Protein AF-A0A3B0TDI4-F1 (afdb_monomer)

Organism: NCBI:txid652676

Solvent-accessible surface area (backbone atoms only — not comparable to full-atom values): 3874 Å² total; per-residue (Å²): 140,88,87,86,88,83,91,75,61,97,85,60,64,72,76,59,50,74,75,36,72,67,47,52,55,50,26,60,71,48,39,86,84,47,67,53,45,99,84,30,44,68,69,80,79,89,78,81,86,84,81,86,84,135

InterPro domains:
  IPR008000 Rhamnose/fucose mutarotase [PF05336] (2-52)
  IPR011008 Dimeric alpha-beta barrel [SSF54909] (1-52)

Foldseek 3Di:
DDDDDDDDDPPDDVVVVVVDPVVLVVLVVCQVPACADPSSHGDDDDDDDPDDDD

Sequence (54 aa):
MLFAVQKLTDSNTADQLLQTDIIRKWWDFMSDFMEVNPDNSPVVVELKEVFYQY

Structure (mmCIF, N/CA/C/O backbone):
data_AF-A0A3B0TDI4-F1
#
_entry.id   AF-A0A3B0TDI4-F1
#
loop_
_atom_site.group_PDB
_atom_site.id
_atom_site.type_symbol
_atom_site.label_atom_id
_atom_site.label_alt_id
_atom_site.label_comp_id
_atom_site.label_asym_id
_atom_site.label_entity_id
_atom_site.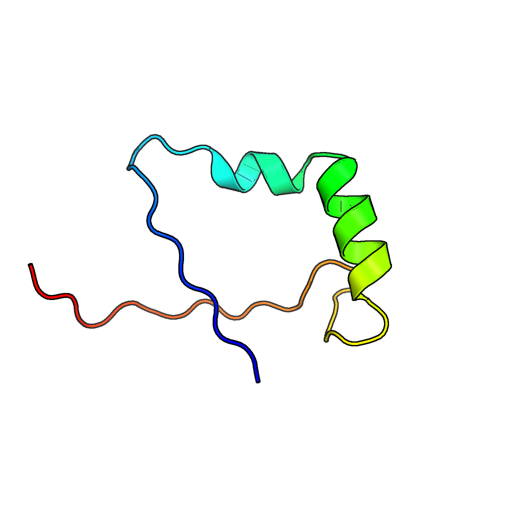label_seq_id
_atom_site.pdbx_PDB_ins_code
_atom_site.Cartn_x
_atom_site.Cartn_y
_atom_site.Cartn_z
_atom_site.occupancy
_atom_site.B_iso_or_equiv
_atom_site.auth_seq_id
_atom_site.auth_comp_id
_atom_site.auth_asym_id
_atom_site.auth_atom_id
_atom_site.pdbx_PDB_model_num
ATOM 1 N N . MET A 1 1 ? 2.924 -16.370 -3.431 1.00 86.38 1 MET A N 1
ATOM 2 C CA . MET A 1 1 ? 1.704 -15.880 -2.757 1.00 86.38 1 MET A CA 1
ATOM 3 C C . MET A 1 1 ? 2.129 -14.991 -1.605 1.00 86.38 1 MET A C 1
ATOM 5 O O . MET A 1 1 ? 2.951 -15.427 -0.808 1.00 86.38 1 MET A O 1
ATOM 9 N N . LEU A 1 2 ? 1.628 -13.756 -1.570 1.00 94.56 2 LEU A N 1
ATOM 10 C CA . LEU A 1 2 ? 1.966 -12.742 -0.569 1.00 94.56 2 LEU A CA 1
ATOM 11 C C . LEU A 1 2 ? 0.689 -12.304 0.155 1.00 94.56 2 LEU A C 1
ATOM 13 O O . LEU A 1 2 ? -0.371 -12.254 -0.462 1.00 94.56 2 LEU A O 1
ATOM 17 N N . PHE A 1 3 ? 0.802 -11.991 1.446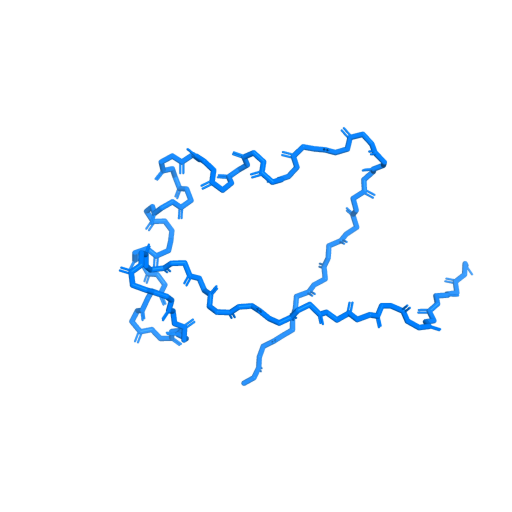 1.00 96.69 3 PHE A N 1
ATOM 18 C CA . PHE A 1 3 ? -0.292 -11.479 2.274 1.00 96.69 3 PHE A CA 1
ATOM 19 C C . PHE A 1 3 ? 0.129 -10.154 2.899 1.00 96.69 3 PHE A C 1
ATOM 21 O O . PHE A 1 3 ? 1.245 -10.040 3.407 1.00 96.69 3 PHE A O 1
ATOM 28 N N . ALA A 1 4 ? -0.770 -9.174 2.880 1.00 95.00 4 ALA A N 1
ATOM 29 C CA . ALA A 1 4 ? -0.568 -7.869 3.489 1.00 95.00 4 ALA A CA 1
ATOM 30 C C . ALA A 1 4 ? -1.683 -7.594 4.502 1.00 95.00 4 ALA A C 1
ATOM 32 O O . ALA A 1 4 ? -2.844 -7.918 4.261 1.00 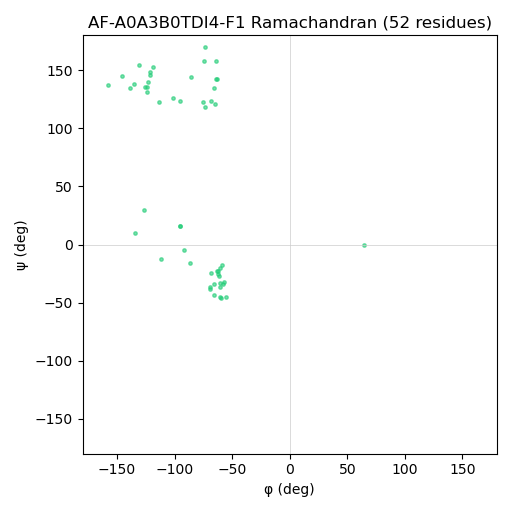95.00 4 ALA A O 1
ATOM 33 N N . VAL A 1 5 ? -1.319 -6.997 5.637 1.00 95.75 5 VAL A N 1
ATOM 34 C CA . VAL A 1 5 ? -2.249 -6.548 6.677 1.00 95.75 5 VAL A CA 1
ATOM 35 C C . VAL A 1 5 ? -1.770 -5.191 7.169 1.00 95.75 5 VAL A C 1
ATOM 37 O O . VAL A 1 5 ? -0.585 -5.012 7.447 1.00 95.75 5 VAL A O 1
ATOM 40 N N . GLN A 1 6 ? -2.695 -4.250 7.311 1.00 94.69 6 GLN A N 1
ATOM 41 C CA . GLN A 1 6 ? -2.445 -2.942 7.901 1.00 94.69 6 GLN A CA 1
ATOM 42 C C . GLN A 1 6 ? -3.578 -2.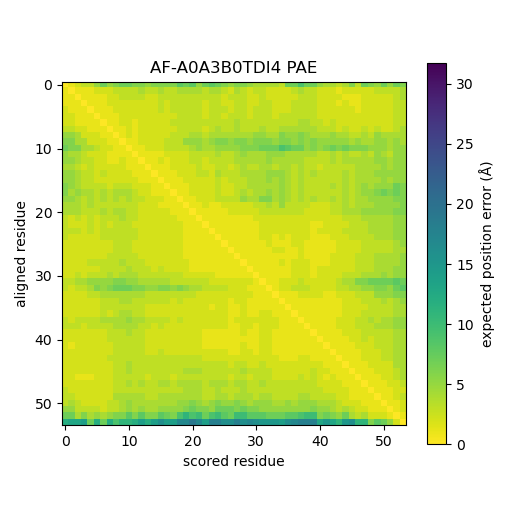604 8.866 1.00 94.69 6 GLN A C 1
ATOM 44 O O . GLN A 1 6 ? -4.742 -2.863 8.572 1.00 94.69 6 GLN A O 1
ATOM 49 N N . LYS A 1 7 ? -3.243 -2.035 10.026 1.00 94.31 7 LYS A N 1
ATOM 50 C CA . LYS A 1 7 ? -4.234 -1.458 10.939 1.00 94.31 7 LYS A CA 1
ATOM 51 C C . LYS A 1 7 ? -4.322 0.029 10.652 1.00 94.31 7 LYS A C 1
ATOM 53 O O . LYS A 1 7 ? -3.312 0.727 10.722 1.00 94.31 7 LYS A O 1
ATOM 58 N N . LEU A 1 8 ? -5.517 0.497 10.336 1.00 94.81 8 LEU A N 1
ATOM 59 C CA . LEU A 1 8 ? -5.782 1.889 10.015 1.00 94.81 8 LEU A CA 1
ATOM 60 C C . LEU A 1 8 ? -6.813 2.450 10.988 1.00 94.81 8 LEU A C 1
ATOM 62 O O . LEU A 1 8 ? -7.683 1.729 11.466 1.00 94.81 8 LEU A O 1
ATOM 66 N N . THR A 1 9 ? -6.708 3.740 11.289 1.00 96.75 9 THR A N 1
ATOM 67 C CA . THR A 1 9 ? -7.753 4.463 12.021 1.00 96.75 9 THR A CA 1
ATOM 68 C C . THR A 1 9 ? -8.955 4.730 11.116 1.00 96.75 9 THR A C 1
ATOM 70 O O . THR A 1 9 ? -8.792 4.838 9.902 1.00 96.75 9 THR A O 1
ATOM 73 N N . ASP A 1 10 ? -10.137 4.955 11.688 1.00 93.50 10 ASP A N 1
ATOM 74 C CA . ASP A 1 10 ? -11.351 5.268 10.911 1.00 93.50 10 ASP A CA 1
ATOM 75 C C . ASP A 1 10 ? -11.188 6.507 10.011 1.00 93.50 10 ASP A C 1
ATOM 77 O O . ASP A 1 10 ? -11.747 6.575 8.922 1.00 93.50 10 ASP A O 1
ATOM 81 N N . SER A 1 11 ? -10.380 7.481 10.442 1.00 95.88 11 SER A N 1
ATOM 82 C CA . SER A 1 11 ? -10.076 8.718 9.709 1.00 95.88 11 SER A CA 1
ATOM 83 C C . SER A 1 11 ? -8.792 8.657 8.873 1.00 95.88 11 SER A C 1
ATOM 85 O O . SER A 1 11 ? -8.237 9.699 8.519 1.00 95.88 11 SER A O 1
ATOM 87 N N . ASN A 1 12 ? -8.261 7.461 8.606 1.00 96.75 12 ASN A N 1
ATOM 88 C CA . ASN A 1 12 ? -7.038 7.331 7.820 1.00 96.75 12 ASN A CA 1
ATOM 89 C C . ASN A 1 12 ? -7.230 7.828 6.373 1.00 96.75 12 ASN A C 1
ATOM 91 O O . ASN A 1 12 ? -8.336 7.852 5.840 1.00 96.75 12 ASN A O 1
ATOM 95 N N . THR A 1 13 ? -6.120 8.173 5.724 1.00 95.44 13 THR A N 1
ATOM 96 C CA . THR A 1 13 ? -6.086 8.608 4.322 1.00 95.44 13 THR A CA 1
ATOM 97 C C . THR A 1 13 ? -5.085 7.799 3.494 1.00 95.44 13 THR A C 1
ATOM 99 O O . THR A 1 13 ? -4.510 8.316 2.537 1.00 95.44 13 THR A O 1
ATOM 102 N N . ALA A 1 14 ? -4.842 6.534 3.861 1.00 93.38 14 ALA A N 1
ATOM 103 C CA . ALA A 1 14 ? -3.803 5.705 3.243 1.00 93.38 14 ALA A CA 1
ATOM 104 C C . ALA A 1 14 ? -3.988 5.558 1.722 1.00 93.38 14 ALA A C 1
ATOM 106 O O . ALA A 1 14 ? -3.006 5.585 0.985 1.00 93.38 14 ALA A O 1
ATOM 107 N N . ASP A 1 15 ? -5.230 5.527 1.238 1.00 91.50 15 ASP A N 1
ATOM 108 C CA . ASP A 1 15 ? -5.541 5.443 -0.195 1.00 91.50 15 ASP A CA 1
ATOM 109 C C . ASP A 1 15 ? -5.028 6.648 -0.999 1.00 91.50 15 ASP A C 1
ATOM 111 O O . ASP A 1 15 ? -4.770 6.543 -2.198 1.00 91.50 15 ASP A O 1
ATOM 115 N N . GLN A 1 16 ? -4.806 7.798 -0.352 1.00 94.31 16 GLN A N 1
ATOM 116 C CA . GLN A 1 16 ? -4.215 8.966 -1.011 1.00 94.31 16 GLN A CA 1
ATOM 117 C C . GLN A 1 16 ? -2.749 8.731 -1.390 1.00 94.31 16 GLN A C 1
ATOM 119 O O . GLN A 1 16 ? -2.261 9.347 -2.337 1.00 94.31 16 GLN A O 1
ATOM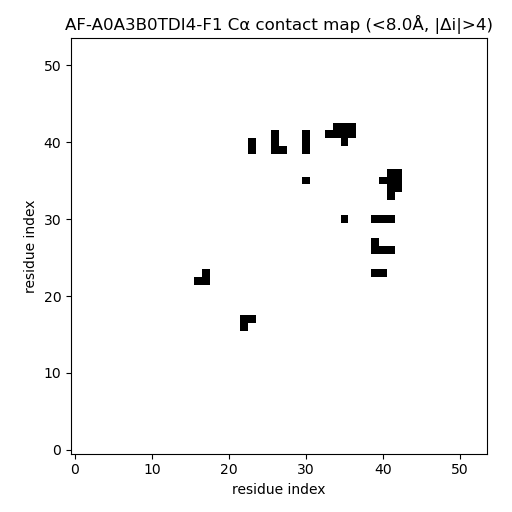 124 N N . LEU A 1 17 ? -2.047 7.820 -0.703 1.00 90.75 17 LEU A N 1
ATOM 125 C CA . LEU A 1 17 ? -0.664 7.470 -1.037 1.00 90.75 17 LEU A CA 1
ATOM 126 C C . LEU A 1 17 ? -0.562 6.905 -2.455 1.00 90.75 17 LEU A C 1
ATOM 128 O O . LEU A 1 17 ? 0.409 7.199 -3.151 1.00 90.75 17 LEU A O 1
ATOM 132 N N . LEU A 1 18 ? -1.590 6.185 -2.913 1.00 89.94 18 LEU A N 1
ATOM 133 C CA . LEU A 1 18 ? -1.666 5.601 -4.257 1.00 89.94 18 LEU A CA 1
ATOM 134 C C . LEU A 1 18 ? -1.599 6.662 -5.371 1.00 89.94 18 LEU A C 1
ATOM 136 O O . LEU A 1 18 ? -1.247 6.349 -6.504 1.00 89.94 18 LEU A O 1
ATOM 140 N N . GLN A 1 19 ? -1.901 7.925 -5.052 1.00 90.88 19 GLN A N 1
ATOM 141 C CA . GLN A 1 19 ? -1.861 9.047 -5.996 1.00 90.88 19 GLN A CA 1
ATOM 142 C C . GLN A 1 19 ? -0.512 9.774 -6.027 1.00 90.88 19 GLN A C 1
ATOM 144 O O . GLN A 1 19 ? -0.324 10.694 -6.821 1.00 90.88 19 GLN A O 1
ATOM 149 N N . THR A 1 20 ? 0.427 9.397 -5.161 1.00 95.44 20 THR A N 1
ATOM 150 C CA . THR A 1 20 ? 1.725 10.068 -5.064 1.00 95.44 20 THR A CA 1
ATOM 151 C C . THR A 1 20 ? 2.724 9.504 -6.072 1.00 95.44 20 THR A C 1
ATOM 153 O O . THR A 1 20 ? 2.795 8.295 -6.302 1.00 95.44 20 THR A O 1
ATOM 156 N N . ASP A 1 21 ? 3.576 10.369 -6.625 1.00 96.19 21 ASP A N 1
ATOM 157 C CA . ASP A 1 21 ? 4.614 9.945 -7.576 1.00 96.19 21 ASP A CA 1
ATOM 158 C C . ASP A 1 21 ? 5.628 8.972 -6.958 1.00 96.19 21 ASP A C 1
ATOM 160 O O . ASP A 1 21 ? 6.248 8.180 -7.668 1.00 96.19 21 ASP A O 1
ATOM 164 N N . ILE A 1 22 ? 5.813 9.013 -5.633 1.00 96.81 22 ILE A N 1
ATOM 165 C CA . ILE A 1 22 ? 6.733 8.106 -4.945 1.00 96.81 22 ILE A CA 1
ATOM 166 C C . ILE A 1 22 ? 6.219 6.662 -4.943 1.00 96.81 22 ILE A C 1
ATOM 168 O O . ILE A 1 22 ? 7.019 5.746 -5.119 1.00 96.81 22 ILE A O 1
ATOM 172 N N . ILE A 1 23 ? 4.904 6.449 -4.822 1.00 96.31 23 ILE A N 1
ATOM 173 C CA . ILE A 1 23 ? 4.321 5.104 -4.891 1.00 96.31 23 ILE A CA 1
ATOM 174 C C . ILE A 1 23 ? 4.423 4.534 -6.304 1.00 96.31 23 ILE A C 1
ATOM 176 O O . ILE A 1 23 ? 4.781 3.369 -6.449 1.00 96.31 23 ILE A O 1
ATOM 180 N N . ARG A 1 24 ? 4.232 5.353 -7.345 1.00 95.06 24 ARG A N 1
ATOM 181 C CA . ARG A 1 24 ? 4.443 4.910 -8.735 1.00 95.06 24 ARG A CA 1
ATOM 182 C C . ARG A 1 24 ? 5.883 4.455 -8.978 1.00 95.06 24 ARG A C 1
ATOM 184 O O . ARG A 1 24 ? 6.099 3.364 -9.485 1.00 95.06 24 ARG A O 1
ATOM 191 N N . LYS A 1 25 ? 6.872 5.225 -8.507 1.00 97.06 25 LYS A N 1
ATOM 192 C CA . LYS A 1 25 ? 8.293 4.829 -8.585 1.00 97.06 25 LYS A CA 1
ATOM 193 C C . LYS A 1 25 ? 8.586 3.532 -7.833 1.00 97.06 25 LYS A C 1
ATOM 195 O O . LYS A 1 25 ? 9.426 2.746 -8.262 1.00 97.06 25 LYS A O 1
ATOM 200 N N . TRP A 1 26 ? 7.927 3.324 -6.694 1.00 97.19 26 TRP A N 1
ATOM 201 C CA . TRP A 1 26 ? 8.046 2.081 -5.942 1.00 97.19 26 TRP A CA 1
ATOM 202 C C . TRP A 1 26 ? 7.459 0.898 -6.720 1.00 97.19 26 TRP A C 1
ATOM 204 O O . TRP A 1 26 ? 8.094 -0.147 -6.801 1.00 97.19 26 TRP A O 1
ATOM 214 N N . TRP A 1 27 ? 6.291 1.062 -7.339 1.00 97.00 27 TRP A N 1
ATOM 215 C CA . TRP A 1 27 ? 5.691 0.049 -8.208 1.00 97.00 27 TRP A CA 1
ATOM 216 C C . TRP A 1 27 ? 6.573 -0.307 -9.400 1.00 97.00 27 TRP A C 1
ATOM 218 O O . TRP A 1 27 ? 6.822 -1.488 -9.623 1.00 97.00 27 TRP A O 1
ATOM 228 N N . ASP A 1 28 ? 7.124 0.695 -10.088 1.00 97.25 28 ASP A N 1
ATOM 229 C CA . ASP A 1 28 ? 8.054 0.483 -11.201 1.00 97.25 28 ASP A CA 1
ATOM 230 C C . ASP A 1 28 ? 9.240 -0.391 -10.771 1.00 97.25 28 ASP A C 1
ATOM 232 O O . ASP A 1 28 ? 9.579 -1.359 -11.447 1.00 97.25 28 ASP A O 1
ATOM 236 N N . PHE A 1 29 ? 9.816 -0.107 -9.598 1.00 97.50 29 PHE A N 1
ATOM 237 C CA . PHE A 1 29 ? 10.932 -0.875 -9.041 1.00 97.50 29 PHE A CA 1
ATOM 238 C C . PHE A 1 29 ? 10.557 -2.320 -8.667 1.00 97.50 29 PHE A C 1
ATOM 240 O O . PHE A 1 29 ? 11.383 -3.222 -8.773 1.00 97.50 29 PHE A O 1
ATOM 247 N N . MET A 1 30 ? 9.326 -2.548 -8.211 1.00 96.75 30 MET A N 1
ATOM 248 C CA . MET A 1 30 ? 8.859 -3.861 -7.747 1.00 96.75 30 MET A CA 1
ATOM 249 C C . MET A 1 30 ? 8.305 -4.741 -8.880 1.00 96.75 30 MET A C 1
ATOM 251 O O . MET A 1 30 ? 8.144 -5.948 -8.686 1.00 96.75 30 MET A O 1
ATOM 255 N N . SER A 1 31 ? 7.994 -4.153 -10.040 1.00 97.25 31 SER A N 1
ATOM 256 C CA . SER A 1 31 ? 7.273 -4.815 -11.137 1.00 97.25 31 SER A CA 1
ATOM 257 C C . SER A 1 31 ? 7.995 -6.033 -11.725 1.00 97.25 31 SER A C 1
ATOM 259 O O . SER A 1 31 ? 7.339 -6.977 -12.156 1.00 97.25 31 SER A O 1
ATOM 261 N N . ASP A 1 32 ? 9.327 -6.079 -11.646 1.00 96.56 32 ASP A N 1
ATOM 262 C CA . ASP A 1 32 ? 10.145 -7.181 -1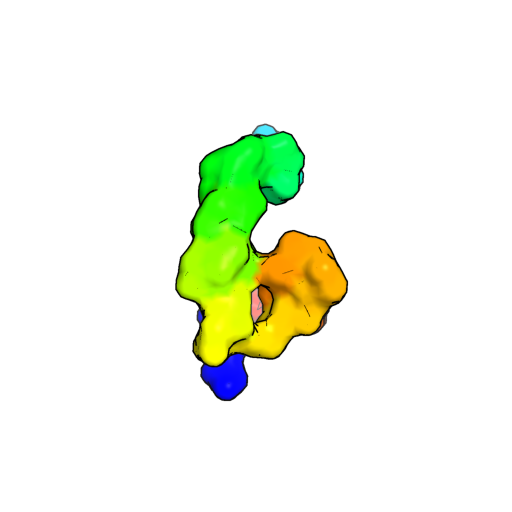2.172 1.00 96.56 32 ASP A CA 1
ATOM 263 C C . ASP A 1 32 ? 9.886 -8.542 -11.493 1.00 96.56 32 ASP A C 1
ATOM 265 O O . ASP A 1 32 ? 10.198 -9.590 -12.063 1.00 96.56 32 ASP A O 1
ATOM 269 N N . PHE A 1 33 ? 9.354 -8.555 -10.265 1.00 94.31 33 PHE A N 1
ATOM 270 C CA . PHE A 1 33 ? 9.190 -9.783 -9.471 1.00 94.31 33 PHE A CA 1
ATOM 271 C C . PHE A 1 33 ? 7.823 -9.924 -8.789 1.00 94.31 33 PHE A C 1
ATOM 273 O O . PHE A 1 33 ? 7.627 -10.824 -7.966 1.00 94.31 33 PHE A O 1
ATOM 280 N N . MET A 1 34 ? 6.873 -9.059 -9.135 1.00 96.31 34 MET A N 1
ATOM 281 C CA . MET A 1 34 ? 5.504 -9.060 -8.625 1.00 96.31 34 MET A CA 1
ATOM 282 C C . MET A 1 34 ? 4.515 -9.273 -9.773 1.00 96.31 34 MET A C 1
ATOM 284 O O . MET A 1 34 ? 4.780 -8.909 -10.913 1.00 96.31 34 MET A O 1
ATOM 288 N N . GLU A 1 35 ? 3.346 -9.837 -9.476 1.00 97.50 35 GLU A N 1
ATOM 289 C CA . GLU A 1 35 ? 2.224 -9.791 -10.417 1.00 97.50 35 GLU A CA 1
ATOM 290 C C . GLU A 1 35 ? 1.620 -8.379 -10.393 1.00 97.50 35 GLU A C 1
ATOM 292 O O . GLU A 1 35 ? 1.232 -7.889 -9.327 1.00 97.50 35 GLU A O 1
ATOM 297 N N . VAL A 1 36 ? 1.574 -7.715 -11.550 1.00 98.12 36 VAL A N 1
ATOM 298 C CA . VAL A 1 36 ? 1.200 -6.298 -11.671 1.00 98.12 36 VAL A CA 1
ATOM 299 C C . VAL A 1 36 ? 0.148 -6.050 -12.754 1.00 98.12 36 VAL A C 1
ATOM 301 O O . VAL A 1 36 ? 0.026 -6.800 -13.723 1.00 98.12 36 VAL A O 1
ATOM 304 N N . ASN A 1 37 ? -0.606 -4.967 -12.584 1.00 97.88 37 ASN A N 1
ATOM 305 C CA . ASN A 1 37 ? -1.477 -4.371 -13.591 1.00 97.88 37 ASN A CA 1
ATOM 306 C C . ASN A 1 37 ? -0.647 -3.633 -14.668 1.00 97.88 37 ASN A C 1
ATOM 308 O O . ASN A 1 37 ? 0.545 -3.394 -14.473 1.00 97.88 37 ASN A O 1
ATOM 312 N N . PRO A 1 38 ? -1.258 -3.195 -15.789 1.00 97.12 38 PRO A N 1
ATOM 313 C CA . PRO A 1 38 ? -0.552 -2.439 -16.832 1.00 97.12 38 PRO A CA 1
ATOM 314 C C . PRO A 1 38 ? 0.091 -1.116 -16.381 1.00 97.12 38 PRO A C 1
ATOM 316 O O . PRO A 1 38 ? 0.938 -0.587 -17.093 1.00 97.12 38 PRO A O 1
ATOM 319 N N . ASP A 1 39 ? -0.319 -0.564 -15.236 1.00 95.44 39 ASP A N 1
ATOM 320 C CA . ASP A 1 39 ? 0.255 0.641 -14.622 1.00 95.44 39 ASP A CA 1
ATOM 321 C C . ASP A 1 39 ? 1.323 0.331 -13.552 1.00 95.44 39 ASP A C 1
ATOM 323 O O . ASP A 1 39 ? 1.664 1.198 -12.749 1.00 95.44 39 ASP A O 1
ATOM 327 N N . ASN A 1 40 ? 1.828 -0.908 -13.530 1.00 97.19 40 ASN A N 1
ATOM 328 C CA . ASN A 1 40 ? 2.775 -1.468 -12.562 1.00 97.19 40 ASN A CA 1
ATOM 329 C C . ASN A 1 40 ? 2.258 -1.584 -11.120 1.00 97.19 40 ASN A C 1
ATOM 331 O O . ASN A 1 40 ? 2.972 -2.112 -10.264 1.00 97.19 40 ASN A O 1
ATOM 335 N N . SER A 1 41 ? 1.019 -1.174 -10.825 1.00 96.62 41 SER A N 1
ATOM 336 C CA . SER A 1 41 ? 0.429 -1.421 -9.508 1.00 96.62 41 SER A CA 1
ATOM 337 C C . SER A 1 41 ? 0.283 -2.929 -9.256 1.00 96.62 41 SER A C 1
ATOM 339 O O . SER A 1 41 ? -0.020 -3.679 -10.187 1.00 96.62 41 SER A O 1
ATOM 341 N N . PRO A 1 42 ? 0.499 -3.423 -8.025 1.00 96.56 42 PRO A N 1
ATOM 342 C CA . PRO A 1 42 ? 0.377 -4.848 -7.738 1.00 96.56 42 PRO A CA 1
ATOM 343 C C . PRO A 1 42 ? -1.066 -5.323 -7.939 1.00 96.56 42 PRO A C 1
ATOM 345 O O . PRO A 1 42 ? -2.015 -4.628 -7.571 1.00 96.56 42 PRO A O 1
ATOM 348 N N . VAL A 1 43 ? -1.243 -6.535 -8.464 1.00 97.12 43 VAL A N 1
ATOM 349 C CA . VAL A 1 43 ? -2.553 -7.197 -8.455 1.00 97.12 43 VAL A CA 1
ATOM 350 C C . VAL A 1 43 ? -2.903 -7.551 -7.008 1.00 97.12 43 VAL A C 1
ATOM 352 O O . VAL A 1 43 ? -2.147 -8.242 -6.323 1.00 97.12 43 VAL A O 1
ATOM 355 N N . VAL A 1 44 ? -4.049 -7.065 -6.526 1.00 95.38 44 VAL A N 1
ATOM 356 C CA . VAL A 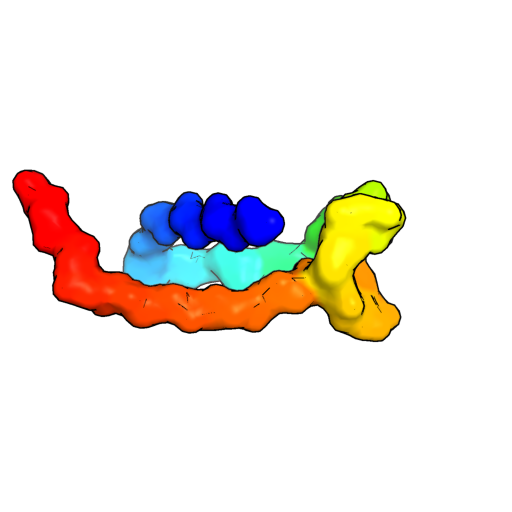1 44 ? -4.514 -7.268 -5.147 1.00 95.38 44 VAL A CA 1
ATOM 357 C C . VAL A 1 44 ? -5.910 -7.873 -5.158 1.00 95.38 44 VAL A C 1
ATOM 359 O O . VAL A 1 44 ? -6.792 -7.430 -5.890 1.00 95.38 44 VAL A O 1
ATOM 362 N N . VAL A 1 45 ? -6.113 -8.876 -4.305 1.00 96.44 45 VAL A N 1
ATOM 363 C CA . VAL A 1 45 ? -7.427 -9.453 -4.013 1.00 96.44 45 VAL A CA 1
ATOM 364 C C . VAL A 1 45 ? -7.762 -9.136 -2.563 1.00 96.44 45 VAL A C 1
ATOM 366 O O . VAL A 1 45 ? -7.000 -9.485 -1.660 1.00 96.44 45 VAL A O 1
ATOM 369 N N . GLU A 1 46 ? -8.893 -8.470 -2.340 1.00 95.75 46 GLU A N 1
ATOM 370 C CA . GLU A 1 46 ? -9.339 -8.127 -0.992 1.00 95.75 46 GLU A CA 1
ATOM 371 C C . GLU A 1 46 ? -9.685 -9.379 -0.183 1.00 95.75 46 GLU A C 1
ATOM 373 O O . GLU A 1 46 ? -10.386 -10.285 -0.645 1.00 95.75 46 GLU A O 1
ATOM 378 N N . LEU A 1 47 ? -9.209 -9.409 1.061 1.00 96.94 47 LEU A N 1
ATOM 379 C CA . LEU A 1 47 ? -9.534 -10.456 2.017 1.00 96.94 47 LEU A CA 1
ATOM 380 C C . LEU A 1 47 ? -10.593 -9.942 2.984 1.00 96.94 47 LEU A C 1
ATOM 382 O O . LEU A 1 47 ? -10.411 -8.921 3.644 1.00 96.94 47 LEU A O 1
ATOM 386 N N . LYS A 1 48 ? -11.692 -10.689 3.103 1.00 96.94 48 LYS A N 1
ATOM 387 C CA . LYS A 1 48 ? -12.710 -10.415 4.113 1.00 96.94 48 LYS A CA 1
ATOM 388 C C . LYS A 1 48 ? -12.189 -10.837 5.482 1.00 96.94 48 LYS A C 1
ATOM 390 O O . LYS A 1 48 ? -11.948 -12.021 5.718 1.00 96.94 48 LYS A O 1
ATOM 395 N N . GLU A 1 49 ? -12.077 -9.882 6.395 1.00 95.62 49 GLU A N 1
ATOM 396 C CA . GLU A 1 49 ? -11.836 -10.177 7.802 1.00 95.62 49 GLU A CA 1
ATOM 397 C C . GLU A 1 49 ? -13.047 -10.925 8.383 1.00 95.62 49 GLU A C 1
ATOM 399 O O . GLU A 1 49 ? -14.183 -10.450 8.325 1.00 95.62 49 GLU A O 1
ATOM 404 N N . VAL A 1 50 ? -12.816 -12.136 8.894 1.00 97.44 50 VAL A N 1
ATOM 405 C CA . VAL A 1 50 ? -13.865 -12.999 9.470 1.00 97.44 50 VAL A CA 1
ATOM 406 C C . VAL A 1 50 ? -13.723 -13.187 10.979 1.00 97.44 50 VAL A C 1
ATOM 408 O O . VAL A 1 50 ? -14.635 -13.713 11.613 1.00 97.44 50 VAL A O 1
ATOM 411 N N . PHE A 1 51 ? -12.586 -12.789 11.552 1.00 96.62 51 PHE A N 1
ATOM 412 C CA . PHE A 1 51 ? -12.285 -12.958 12.967 1.00 96.62 51 PHE A CA 1
ATOM 413 C C . PHE A 1 51 ? -11.219 -11.961 13.435 1.00 96.62 51 PHE A C 1
ATOM 415 O O . PHE A 1 51 ? -10.189 -11.805 12.781 1.00 96.62 51 PHE A O 1
ATOM 422 N N . TYR A 1 52 ? -11.44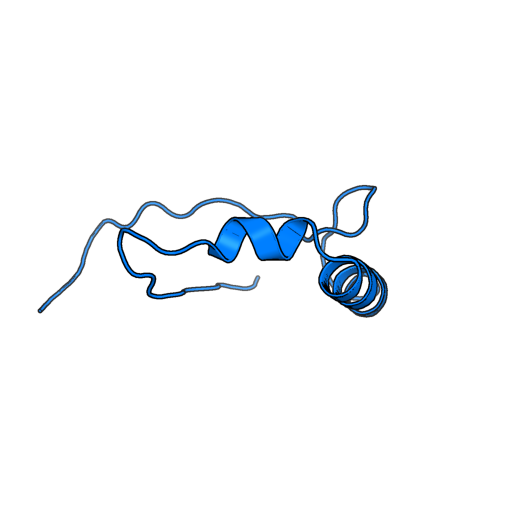7 -11.379 14.613 1.00 92.94 52 TYR A N 1
ATOM 423 C CA . TYR A 1 52 ? -10.492 -10.588 15.385 1.00 92.94 52 TYR A CA 1
ATOM 424 C C . TYR A 1 52 ? -10.737 -10.829 16.876 1.00 92.94 52 TYR A C 1
ATOM 426 O O . TYR A 1 52 ? -11.883 -10.999 17.298 1.00 92.94 52 TYR A O 1
ATOM 434 N N . GLN A 1 53 ? -9.670 -10.840 17.675 1.00 90.94 53 GLN A N 1
ATOM 435 C CA . GLN A 1 53 ? -9.743 -10.978 19.128 1.00 90.94 53 GLN A CA 1
ATOM 436 C C . GLN A 1 53 ? -9.033 -9.795 19.794 1.00 90.94 53 GLN A C 1
ATOM 438 O O . GLN A 1 53 ? -7.916 -9.451 19.404 1.00 90.94 53 GLN A O 1
ATOM 443 N N . TYR A 1 54 ? -9.719 -9.179 20.760 1.00 76.31 54 TYR A N 1
ATOM 444 C CA . TYR A 1 54 ? -9.266 -8.023 21.541 1.00 76.31 54 TYR A CA 1
ATOM 445 C C . TYR A 1 54 ? -8.186 -8.382 22.561 1.00 76.31 54 TYR A C 1
ATOM 447 O O . TYR A 1 54 ? -8.264 -9.499 23.127 1.00 76.31 54 TYR A O 1
#

Mean predicted aligned error: 2.96 Å

Secondary structure (DSSP, 8-state):
---------TT--GGGGGGSHHHHHHHHHHGGGS-B-TTSPBP-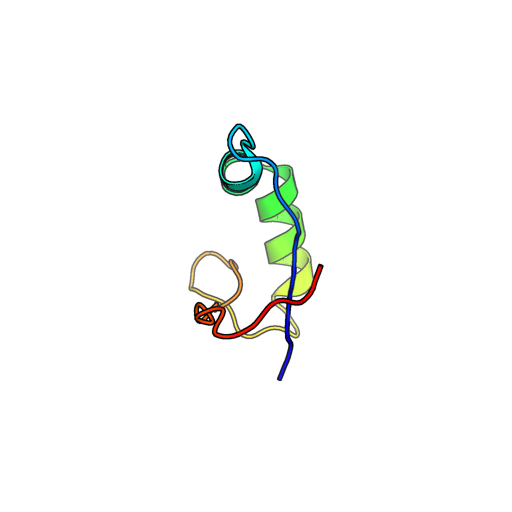-PPPP-----

pLDDT: mean 95.06, std 3.44, range [76.31, 98.12]

Radius of gyration: 13.62 Å; Cα contacts (8 Å, |Δi|>4): 21; chains: 1; bounding box: 25×26×38 Å